Protein AF-A0A955I5Z8-F1 (afdb_monomer_lite)

Foldseek 3Di:
DVVVVVVVVCVVVPPPDPDCDDPVNVVDDPDDDDDPPPPVPPDDPVNDPDPPVVVVVVVVLVVCVVCVVVQVVVVHDRDPDDDDDDDPPRPPD

pLDDT: mean 79.96, std 13.94, range [46.97, 94.69]

Sequence (93 aa):
MGVLIMFIISKVAGGGPGGGGGPMAFIKSKARRFDPDDAKNNITFADVAGAMEEKEELQEVVDFLKNPDKYKKLGAKIPKGILMVGPPGTGKT

Structure (mmCIF, N/CA/C/O backbone):
data_AF-A0A955I5Z8-F1
#
_entry.id   AF-A0A955I5Z8-F1
#
loop_
_atom_site.group_PDB
_atom_site.id
_atom_site.type_symbol
_atom_site.label_atom_id
_atom_site.label_alt_id
_atom_site.label_comp_id
_atom_site.label_asym_id
_atom_site.label_entity_id
_atom_site.label_seq_id
_atom_site.pdbx_PDB_ins_code
_atom_site.Cartn_x
_atom_site.Cartn_y
_atom_site.Cartn_z
_atom_site.occupancy
_atom_site.B_iso_or_equiv
_atom_site.auth_seq_id
_atom_site.auth_comp_id
_atom_site.auth_asym_id
_atom_site.auth_atom_id
_atom_site.pdbx_PDB_model_num
ATOM 1 N N . MET A 1 1 ? 0.267 58.829 -5.493 1.00 55.81 1 MET A N 1
ATOM 2 C CA . MET A 1 1 ? 0.317 57.442 -4.968 1.00 55.81 1 MET A CA 1
ATOM 3 C C . MET A 1 1 ? -0.746 56.511 -5.557 1.00 55.81 1 MET A C 1
ATOM 5 O O . MET A 1 1 ? -0.405 55.374 -5.850 1.00 55.81 1 MET A O 1
ATOM 9 N N . GLY A 1 2 ? -1.990 56.955 -5.803 1.00 58.38 2 GLY A N 1
ATOM 10 C CA . GLY A 1 2 ? -3.058 56.079 -6.329 1.00 58.38 2 GLY A CA 1
ATOM 11 C C . GLY A 1 2 ? -2.830 55.506 -7.739 1.00 58.38 2 GLY A C 1
ATOM 12 O O . GLY A 1 2 ? -3.160 54.353 -7.988 1.00 58.38 2 GLY A O 1
ATOM 13 N N . VAL A 1 3 ? -2.187 56.258 -8.640 1.00 68.00 3 VAL A N 1
ATOM 14 C CA . VAL A 1 3 ? -1.935 55.813 -10.030 1.00 68.00 3 VAL A CA 1
ATOM 15 C C . VAL A 1 3 ? -0.897 54.683 -10.098 1.00 68.00 3 VAL A C 1
ATOM 17 O O . VAL A 1 3 ? -1.020 53.774 -10.913 1.00 68.00 3 VAL A O 1
ATOM 20 N N . LEU A 1 4 ? 0.088 54.692 -9.192 1.00 65.25 4 LEU A N 1
ATOM 21 C CA . LEU A 1 4 ? 1.115 53.649 -9.109 1.00 65.25 4 LEU A CA 1
ATOM 22 C C . LEU A 1 4 ? 0.532 52.330 -8.574 1.00 65.25 4 LEU A C 1
ATOM 24 O O . LEU A 1 4 ? 0.828 51.261 -9.102 1.00 65.25 4 LEU A O 1
ATOM 28 N N . ILE A 1 5 ? -0.359 52.416 -7.579 1.00 69.69 5 ILE A N 1
ATOM 29 C CA . ILE A 1 5 ? -1.109 51.266 -7.050 1.00 69.69 5 ILE A CA 1
ATOM 30 C C . ILE A 1 5 ? -2.025 50.677 -8.129 1.00 69.69 5 ILE A C 1
ATOM 32 O O . ILE A 1 5 ? -2.074 49.460 -8.298 1.00 69.69 5 ILE A O 1
ATOM 36 N N . MET A 1 6 ? -2.686 51.526 -8.919 1.00 63.41 6 MET A N 1
ATOM 37 C CA . MET A 1 6 ? -3.545 51.082 -10.016 1.00 63.41 6 MET A CA 1
ATOM 38 C C . MET A 1 6 ? -2.738 50.380 -11.125 1.00 63.41 6 MET A C 1
ATOM 40 O O . MET A 1 6 ? -3.178 49.351 -11.635 1.00 63.41 6 MET A O 1
ATOM 44 N N . PHE A 1 7 ? -1.517 50.840 -11.427 1.00 64.88 7 PHE A N 1
ATOM 45 C CA . PHE A 1 7 ? -0.611 50.178 -12.380 1.00 64.88 7 PHE A CA 1
ATOM 46 C C . PHE A 1 7 ? -0.118 48.800 -11.900 1.00 64.88 7 PHE A C 1
ATOM 48 O O . PHE A 1 7 ? -0.024 47.869 -12.702 1.00 64.88 7 PHE A O 1
ATOM 55 N N . ILE A 1 8 ? 0.149 48.639 -10.599 1.00 68.00 8 ILE A N 1
ATOM 56 C CA . ILE A 1 8 ? 0.559 47.357 -9.996 1.00 68.00 8 ILE A CA 1
ATOM 57 C C . ILE A 1 8 ? -0.597 46.344 -9.988 1.00 68.00 8 ILE A C 1
ATOM 59 O O . ILE A 1 8 ? -0.403 45.190 -10.369 1.00 68.00 8 ILE A O 1
ATOM 63 N N . ILE A 1 9 ? -1.816 46.772 -9.645 1.00 66.12 9 ILE A N 1
ATOM 64 C CA . ILE A 1 9 ? -3.007 45.904 -9.663 1.00 66.12 9 ILE A CA 1
ATOM 65 C C . ILE A 1 9 ? -3.353 45.482 -11.099 1.00 66.12 9 ILE A C 1
ATOM 67 O O . ILE A 1 9 ? -3.698 44.326 -11.334 1.00 66.12 9 ILE A O 1
ATOM 71 N N . SER A 1 10 ? -3.152 46.364 -12.083 1.00 60.22 10 SER A N 1
ATOM 72 C CA . SER A 1 10 ? -3.370 46.059 -13.508 1.00 60.22 10 SER A CA 1
ATOM 73 C C . SER A 1 10 ? -2.413 44.986 -14.050 1.00 60.22 10 SER A C 1
ATOM 75 O O . SER A 1 10 ? -2.771 44.237 -14.955 1.00 60.22 10 SER A O 1
ATOM 77 N N . LYS A 1 1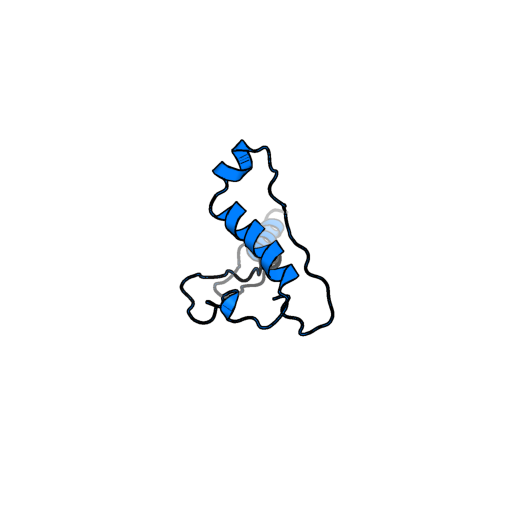1 ? -1.203 44.868 -13.483 1.00 55.44 11 LYS A N 1
ATOM 78 C CA . LYS A 1 11 ? -0.213 43.838 -13.848 1.00 55.44 11 LYS A CA 1
ATOM 79 C C . LYS A 1 11 ? -0.444 42.496 -13.141 1.00 55.44 11 LYS A C 1
ATOM 81 O O . LYS A 1 11 ? -0.044 41.472 -13.680 1.00 55.44 11 LYS A O 1
ATOM 86 N N . VAL A 1 12 ? -1.098 42.493 -11.976 1.00 57.03 12 VAL A N 1
ATOM 87 C CA . VAL A 1 12 ? -1.449 41.275 -11.216 1.00 57.03 12 VAL A CA 1
ATOM 88 C C . VAL A 1 12 ? -2.805 40.697 -11.639 1.00 57.03 12 VAL A C 1
ATOM 90 O O . VAL A 1 12 ? -2.969 39.482 -11.658 1.00 57.03 12 VAL A O 1
ATOM 93 N N . ALA A 1 13 ? -3.762 41.543 -12.027 1.00 55.56 13 ALA A N 1
ATOM 94 C CA . ALA A 1 13 ? -5.079 41.120 -12.511 1.00 55.56 13 ALA A CA 1
ATOM 95 C C . ALA A 1 13 ? -5.114 40.856 -14.031 1.00 55.56 13 ALA A C 1
ATOM 97 O O . ALA A 1 13 ? -6.004 40.162 -14.515 1.00 55.56 13 ALA A O 1
ATOM 98 N N . GLY A 1 14 ? -4.134 41.368 -14.788 1.00 49.47 14 GLY A N 1
ATOM 99 C CA . GLY A 1 14 ? -3.991 41.203 -16.240 1.00 49.47 14 GLY A CA 1
ATOM 100 C C . GLY A 1 14 ? -3.401 39.858 -16.678 1.00 49.47 14 GLY A C 1
ATOM 101 O O . GLY A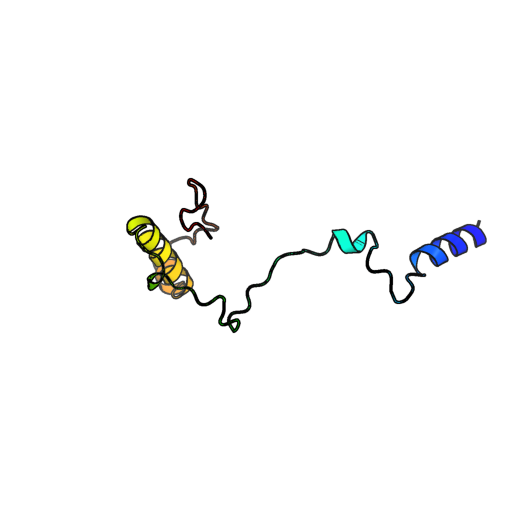 1 14 ? -2.576 39.817 -17.591 1.00 49.47 14 GLY A O 1
ATOM 102 N N . GLY A 1 15 ? -3.799 38.760 -16.030 1.00 51.44 15 GLY A N 1
ATOM 103 C CA . GLY A 1 15 ? -3.546 37.406 -16.517 1.00 51.44 15 GLY A CA 1
ATOM 104 C C . GLY A 1 15 ? -4.367 37.158 -17.779 1.00 51.44 15 GLY A C 1
ATOM 105 O O . GLY A 1 15 ? -5.499 36.691 -17.703 1.00 51.44 15 GLY A O 1
ATOM 106 N N . GLY A 1 16 ? -3.812 37.525 -18.935 1.00 51.00 16 GLY A N 1
ATOM 107 C CA . GLY A 1 16 ? -4.424 37.270 -20.234 1.00 51.00 16 GLY A CA 1
ATOM 108 C C . GLY A 1 16 ? -4.737 35.778 -20.455 1.00 51.00 16 GLY A C 1
ATOM 109 O O . GLY A 1 16 ? -4.094 34.909 -19.851 1.00 51.00 16 GLY A O 1
ATOM 110 N N . PRO A 1 17 ? -5.709 35.465 -21.329 1.00 46.97 17 PRO A N 1
ATOM 111 C CA . PRO A 1 17 ? -6.119 34.097 -21.633 1.00 46.97 17 PRO A CA 1
ATOM 112 C C . PRO A 1 17 ? -4.982 33.361 -22.362 1.00 46.97 17 PR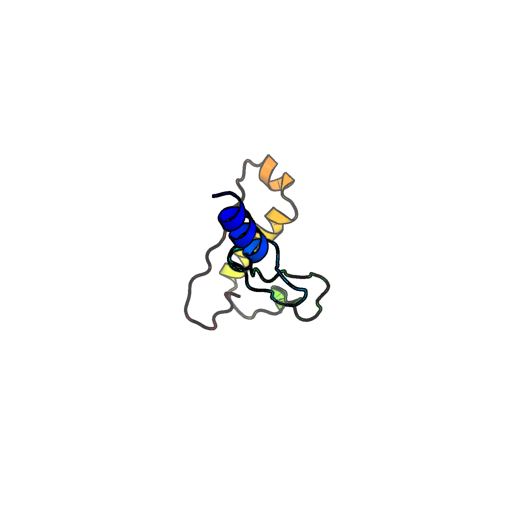O A C 1
ATOM 114 O O . PRO A 1 17 ? -4.859 33.441 -23.578 1.00 46.97 17 PRO A O 1
ATOM 117 N N . GLY A 1 18 ? -4.104 32.687 -21.613 1.00 55.88 18 GLY A N 1
ATOM 118 C CA . GLY A 1 18 ? -3.006 31.889 -22.179 1.00 55.88 18 GLY A CA 1
ATOM 119 C C . GLY A 1 18 ? -1.748 31.718 -21.315 1.00 55.88 18 GLY A C 1
ATOM 120 O O . GLY A 1 18 ? -0.901 30.897 -21.648 1.00 55.88 18 GLY A O 1
ATOM 121 N N . GLY A 1 19 ? -1.597 32.432 -20.196 1.00 52.66 19 GLY A N 1
ATOM 122 C CA . GLY A 1 19 ? -0.379 32.386 -19.369 1.00 52.66 19 GLY A CA 1
ATOM 123 C C . GLY A 1 19 ? -0.493 31.502 -18.126 1.00 52.66 19 GLY A C 1
ATOM 124 O O . GLY A 1 19 ? -0.501 32.010 -17.007 1.00 52.66 19 GLY A O 1
ATOM 125 N N . GLY A 1 20 ? -0.592 30.182 -18.292 1.00 54.81 20 GLY A N 1
ATOM 126 C CA . GLY A 1 20 ? -0.603 29.223 -17.180 1.00 54.81 20 GLY A CA 1
ATOM 127 C C . GLY A 1 20 ? 0.758 29.112 -16.483 1.00 54.81 20 GLY A C 1
ATOM 128 O O . GLY A 1 20 ? 1.491 28.162 -16.727 1.00 54.81 20 GLY A O 1
ATOM 129 N N . GLY A 1 21 ? 1.119 30.077 -15.631 1.00 60.56 21 GLY A N 1
ATOM 130 C CA . GLY A 1 21 ? 2.436 30.077 -14.978 1.00 60.56 21 GLY A CA 1
ATOM 131 C C . GLY A 1 21 ? 2.666 31.139 -13.901 1.00 60.56 21 GLY A C 1
ATOM 132 O O . GLY A 1 21 ? 3.802 31.550 -13.696 1.00 60.56 21 GLY A O 1
ATOM 133 N N . GLY A 1 22 ? 1.619 31.615 -13.221 1.00 67.06 22 GLY A N 1
ATOM 134 C CA . GLY A 1 22 ? 1.791 32.466 -12.036 1.00 67.06 22 GLY A CA 1
ATOM 135 C C . GLY A 1 22 ? 2.311 31.677 -10.818 1.00 67.06 22 GLY A C 1
ATOM 136 O O . GLY A 1 22 ? 2.248 30.446 -10.822 1.00 67.06 22 GLY A O 1
ATOM 137 N N . PRO A 1 23 ? 2.742 32.343 -9.729 1.00 65.25 23 PRO A N 1
ATOM 138 C CA . PRO A 1 23 ? 3.162 31.695 -8.473 1.00 65.25 23 PRO A CA 1
ATOM 139 C C . PRO A 1 23 ? 2.140 30.680 -7.923 1.00 65.25 23 PRO A C 1
ATOM 141 O O . PRO A 1 23 ? 2.503 29.697 -7.284 1.00 65.25 23 PRO A O 1
ATOM 144 N N . MET A 1 24 ? 0.857 30.870 -8.250 1.00 67.44 24 MET A N 1
ATOM 145 C CA . MET A 1 24 ? -0.246 29.962 -7.922 1.00 67.44 24 MET A CA 1
ATOM 146 C C . MET A 1 24 ? -0.135 28.571 -8.583 1.00 67.44 24 MET A C 1
ATOM 148 O O . MET A 1 24 ? -0.678 27.598 -8.064 1.00 67.44 24 MET A O 1
ATOM 152 N N . ALA A 1 25 ? 0.564 28.450 -9.718 1.00 66.50 25 ALA A N 1
ATOM 153 C CA . ALA A 1 25 ? 0.744 27.186 -10.437 1.00 66.50 25 ALA A CA 1
ATOM 154 C C . ALA A 1 25 ? 1.716 26.2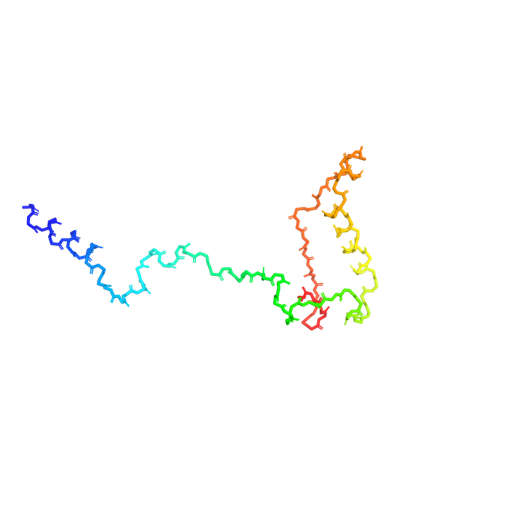32 -9.720 1.00 66.50 25 ALA A C 1
ATOM 156 O O . ALA A 1 25 ? 1.574 25.017 -9.844 1.00 66.50 25 ALA A O 1
ATOM 157 N N . PHE A 1 26 ? 2.653 26.764 -8.927 1.00 70.69 26 PHE A N 1
ATOM 158 C CA . PHE A 1 26 ? 3.554 25.970 -8.083 1.00 70.69 26 PHE A CA 1
ATOM 159 C C . PHE A 1 26 ? 2.853 25.379 -6.851 1.00 70.69 26 PHE A C 1
ATOM 161 O O . PHE A 1 26 ? 3.313 24.377 -6.313 1.00 70.69 26 PHE A O 1
ATOM 168 N N . ILE A 1 27 ? 1.725 25.959 -6.428 1.00 71.19 27 ILE A N 1
ATOM 169 C CA . ILE A 1 27 ? 0.948 25.487 -5.269 1.00 71.19 27 ILE A CA 1
ATOM 170 C C . ILE A 1 27 ? 0.056 24.290 -5.644 1.00 71.19 27 ILE A C 1
ATOM 172 O O . ILE A 1 27 ? -0.341 23.503 -4.783 1.00 71.19 27 ILE A O 1
ATOM 176 N N . LYS A 1 28 ? -0.267 24.106 -6.931 1.00 75.12 28 LYS A N 1
ATOM 177 C CA . LYS A 1 28 ? -1.167 23.033 -7.365 1.00 75.12 28 LYS A CA 1
ATOM 178 C C . LYS A 1 28 ? -0.429 21.690 -7.398 1.00 75.12 28 LYS A C 1
ATOM 180 O O . LYS A 1 28 ? 0.517 21.509 -8.160 1.00 75.12 28 LYS A O 1
ATOM 185 N N . SER A 1 29 ? -0.896 20.738 -6.588 1.00 78.50 29 SER A N 1
ATOM 186 C CA . SER A 1 29 ? -0.359 19.372 -6.544 1.00 78.50 29 SER A CA 1
ATOM 187 C C . SER A 1 29 ? -0.354 18.726 -7.934 1.00 78.50 29 SER A C 1
ATOM 189 O O . SER A 1 29 ? -1.388 18.665 -8.602 1.00 78.50 29 SER A O 1
ATOM 191 N N . LYS A 1 30 ? 0.812 18.218 -8.349 1.00 77.62 30 LYS A N 1
ATOM 192 C CA . LYS A 1 30 ? 1.009 17.425 -9.576 1.00 77.62 30 LYS A CA 1
ATOM 193 C C . LYS A 1 30 ? 0.802 15.920 -9.346 1.00 77.62 30 LYS A C 1
ATOM 195 O O . LYS A 1 30 ? 1.341 15.112 -10.098 1.00 77.62 30 LYS A O 1
ATOM 200 N N . ALA A 1 31 ? 0.081 15.530 -8.291 1.00 83.38 31 ALA A N 1
ATOM 201 C CA . ALA A 1 31 ? -0.169 14.123 -7.996 1.00 83.38 31 ALA A CA 1
ATOM 202 C C . ALA A 1 31 ? -0.829 13.430 -9.197 1.00 83.38 31 ALA A C 1
ATOM 204 O O . ALA A 1 31 ? -1.840 13.907 -9.720 1.00 83.38 31 ALA A O 1
ATOM 205 N N . ARG A 1 32 ? -0.261 12.299 -9.627 1.00 78.62 32 ARG A N 1
ATOM 206 C CA . ARG A 1 32 ? -0.937 11.423 -10.582 1.00 78.62 32 ARG A CA 1
ATOM 207 C C . ARG A 1 32 ? -2.094 10.755 -9.852 1.00 78.62 32 ARG A C 1
ATOM 209 O O . ARG A 1 32 ? -1.881 10.139 -8.811 1.00 78.62 32 ARG A O 1
ATOM 216 N N . ARG A 1 33 ? -3.308 10.926 -10.371 1.00 79.44 33 ARG A N 1
ATOM 217 C CA . ARG A 1 33 ? -4.472 10.188 -9.886 1.00 79.44 33 ARG A CA 1
ATOM 218 C C . ARG A 1 33 ? -4.522 8.839 -10.577 1.00 79.44 33 ARG A C 1
ATOM 220 O O . ARG A 1 33 ? -4.153 8.728 -11.741 1.00 79.44 33 ARG A O 1
ATOM 227 N N . PHE A 1 34 ? -4.935 7.844 -9.812 1.00 80.25 34 PHE A N 1
ATOM 228 C CA . PHE A 1 34 ? -5.236 6.523 -10.321 1.00 80.25 34 PHE A CA 1
ATOM 229 C C . PHE A 1 34 ? -6.725 6.487 -10.652 1.00 80.25 34 PHE A C 1
ATOM 231 O O . PHE A 1 34 ? -7.543 6.714 -9.759 1.00 80.25 34 PHE A O 1
ATOM 238 N N . ASP A 1 35 ? -7.054 6.237 -11.916 1.00 83.00 35 ASP A N 1
ATOM 239 C CA . ASP A 1 35 ? -8.427 6.011 -12.355 1.00 83.00 35 ASP A CA 1
ATOM 240 C C . ASP A 1 35 ? -8.667 4.493 -12.422 1.00 83.00 35 ASP A C 1
ATOM 242 O O . ASP A 1 35 ? -7.964 3.806 -13.166 1.00 83.00 35 ASP A O 1
ATOM 246 N N . PRO A 1 36 ? -9.622 3.945 -11.650 1.00 73.56 36 PRO A N 1
ATOM 247 C CA . PRO A 1 36 ? -9.856 2.501 -11.579 1.00 73.56 36 PRO A CA 1
ATOM 248 C C . PRO A 1 36 ? -10.372 1.891 -12.892 1.00 73.56 36 PRO A C 1
ATOM 250 O O . PRO A 1 36 ? -10.253 0.685 -13.087 1.00 73.56 36 PRO A O 1
ATOM 253 N N . ASP A 1 37 ? -10.902 2.712 -13.802 1.00 80.25 37 ASP A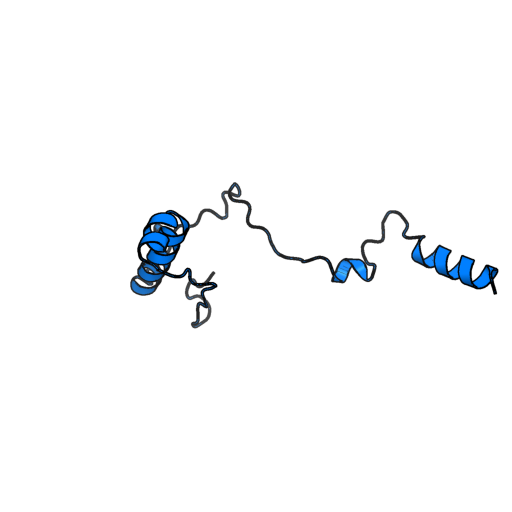 N 1
ATOM 254 C CA . ASP A 1 37 ? -11.386 2.274 -15.117 1.00 80.25 37 ASP A CA 1
ATOM 255 C C . ASP A 1 37 ? -10.277 2.235 -16.190 1.00 80.25 37 ASP A C 1
ATOM 257 O O . ASP A 1 37 ? -10.514 1.795 -17.318 1.00 80.25 37 ASP A O 1
ATOM 261 N N . ASP A 1 38 ? -9.052 2.677 -15.874 1.00 81.06 38 ASP A N 1
ATOM 262 C CA . ASP A 1 38 ? -7.919 2.566 -16.795 1.00 81.06 38 ASP A CA 1
ATOM 263 C C . ASP A 1 38 ? -7.417 1.118 -16.835 1.00 81.06 38 ASP A C 1
ATOM 265 O O . ASP A 1 38 ? -6.651 0.665 -15.982 1.00 81.06 38 ASP A O 1
ATOM 269 N N . ALA A 1 39 ? -7.834 0.392 -17.874 1.00 68.81 39 ALA A N 1
ATOM 270 C CA . ALA A 1 39 ? -7.493 -1.011 -18.093 1.00 68.81 39 ALA A CA 1
ATOM 271 C C . ALA A 1 39 ? -5.980 -1.301 -18.086 1.00 68.81 39 ALA A C 1
ATOM 273 O O . ALA A 1 39 ? -5.586 -2.439 -17.839 1.00 68.81 39 ALA A O 1
ATOM 274 N N . LYS A 1 40 ? -5.120 -0.298 -18.324 1.00 72.25 40 LYS A N 1
ATOM 275 C CA . LYS A 1 40 ? -3.658 -0.463 -18.256 1.00 72.25 40 LYS A CA 1
ATOM 276 C C . LYS A 1 40 ? -3.136 -0.665 -16.834 1.00 72.25 40 LYS A C 1
ATOM 278 O O . LYS A 1 40 ? -2.015 -1.139 -16.680 1.00 72.25 40 LYS A O 1
ATOM 283 N N . ASN A 1 41 ? -3.928 -0.326 -15.819 1.00 70.19 41 ASN A N 1
ATOM 284 C CA . ASN A 1 41 ? -3.495 -0.300 -14.426 1.00 70.19 41 ASN A CA 1
ATOM 285 C C . ASN A 1 41 ? -4.115 -1.418 -13.566 1.00 70.19 41 ASN A C 1
ATOM 287 O O . ASN A 1 41 ? -3.961 -1.413 -12.346 1.00 70.19 41 ASN A O 1
ATOM 291 N N . ASN A 1 42 ? -4.783 -2.394 -14.188 1.00 81.12 42 ASN A N 1
ATOM 292 C CA . ASN A 1 42 ? -5.403 -3.531 -13.505 1.00 81.12 42 ASN A CA 1
ATOM 293 C C . ASN A 1 42 ? -4.414 -4.690 -13.307 1.00 81.12 42 ASN A C 1
ATOM 295 O O . ASN A 1 42 ? -4.604 -5.775 -13.847 1.00 81.12 42 ASN A O 1
ATOM 299 N N . ILE A 1 43 ? -3.348 -4.449 -12.541 1.00 88.25 43 ILE A N 1
ATOM 300 C CA . ILE A 1 43 ? -2.395 -5.484 -12.117 1.00 88.25 43 ILE A CA 1
ATOM 301 C C . ILE A 1 43 ? -2.802 -6.009 -10.737 1.00 88.25 43 ILE A C 1
ATOM 303 O O . ILE A 1 43 ? -3.141 -5.234 -9.842 1.00 88.25 43 ILE A O 1
ATOM 307 N N . THR A 1 44 ? -2.770 -7.326 -10.550 1.00 90.88 44 THR A N 1
ATOM 308 C CA . THR A 1 44 ? -3.153 -7.999 -9.302 1.00 90.88 44 THR A CA 1
ATOM 309 C C . THR A 1 44 ? -1.979 -8.754 -8.673 1.00 90.88 44 THR A C 1
ATOM 311 O O . THR A 1 44 ? -0.944 -8.972 -9.299 1.00 90.88 44 THR A O 1
ATOM 314 N N . PHE A 1 45 ? -2.138 -9.231 -7.430 1.00 90.94 45 PHE A N 1
ATOM 315 C CA . PHE A 1 45 ? -1.114 -10.062 -6.775 1.00 90.94 45 PHE A CA 1
ATOM 316 C C . PHE A 1 45 ? -0.808 -11.375 -7.516 1.00 90.94 45 PHE A C 1
ATOM 318 O O . PHE A 1 45 ? 0.264 -11.950 -7.297 1.00 90.94 45 PHE A O 1
ATOM 325 N N . ALA A 1 46 ? -1.724 -11.845 -8.372 1.00 91.69 46 ALA A N 1
ATOM 326 C CA . ALA A 1 46 ? -1.526 -13.032 -9.201 1.00 91.69 46 ALA A CA 1
ATOM 327 C C . ALA A 1 46 ? -0.531 -12.788 -10.349 1.00 91.69 46 ALA A C 1
ATOM 329 O O . ALA A 1 46 ? 0.137 -13.723 -10.779 1.00 91.69 46 ALA A O 1
ATOM 330 N N . ASP A 1 47 ? -0.387 -11.537 -10.793 1.00 90.56 47 ASP A N 1
ATOM 331 C CA . ASP A 1 47 ? 0.485 -11.150 -11.909 1.00 90.56 47 ASP A CA 1
ATOM 332 C C . ASP A 1 47 ? 1.941 -10.911 -11.473 1.00 90.56 47 ASP A C 1
ATOM 334 O O . ASP A 1 47 ? 2.846 -10.777 -12.296 1.00 90.56 47 ASP A O 1
ATOM 338 N N . VAL A 1 48 ? 2.188 -10.866 -10.163 1.00 90.19 48 VAL A N 1
ATOM 339 C CA . VAL A 1 48 ? 3.527 -10.724 -9.587 1.00 90.19 48 VAL A CA 1
ATOM 340 C C . VAL A 1 48 ? 4.116 -12.120 -9.375 1.00 90.19 48 VAL A C 1
ATOM 342 O O . VAL A 1 48 ? 3.454 -12.998 -8.832 1.00 90.19 48 VAL A O 1
ATOM 345 N N . ALA A 1 49 ? 5.373 -12.356 -9.736 1.00 89.88 49 ALA A N 1
ATOM 346 C CA . ALA A 1 49 ? 6.065 -13.607 -9.410 1.00 89.88 49 ALA A CA 1
ATOM 347 C C . ALA A 1 49 ? 6.901 -13.455 -8.125 1.00 89.88 49 ALA A C 1
ATOM 349 O O . ALA A 1 49 ? 7.476 -12.397 -7.885 1.00 89.88 49 ALA A O 1
ATOM 350 N N . GLY A 1 50 ? 6.992 -14.511 -7.310 1.00 91.44 50 GLY A N 1
ATOM 351 C CA . GLY A 1 50 ? 7.762 -14.493 -6.057 1.00 91.44 50 GLY A CA 1
ATOM 352 C C . GLY A 1 50 ? 7.144 -13.613 -4.962 1.00 91.44 50 GLY A C 1
ATOM 353 O O . GLY A 1 50 ? 5.924 -13.432 -4.942 1.00 91.44 50 GLY A O 1
ATOM 354 N N . ALA A 1 51 ? 7.993 -13.107 -4.057 1.00 89.56 51 ALA A N 1
ATOM 355 C CA . ALA A 1 51 ? 7.630 -12.223 -2.939 1.00 89.56 51 ALA A CA 1
ATOM 356 C C . ALA A 1 51 ? 6.468 -12.763 -2.079 1.00 89.56 51 ALA A C 1
ATOM 358 O O . ALA A 1 51 ? 5.467 -12.085 -1.856 1.00 89.56 51 ALA A O 1
ATOM 359 N N . MET A 1 52 ? 6.533 -14.050 -1.717 1.00 91.62 52 MET A N 1
ATOM 360 C CA . MET A 1 52 ? 5.408 -14.751 -1.087 1.00 91.62 52 MET A CA 1
ATOM 361 C C . MET A 1 52 ? 5.050 -14.140 0.272 1.00 91.62 52 MET A C 1
ATOM 363 O O . MET A 1 52 ? 3.876 -13.874 0.514 1.00 91.62 52 MET A O 1
ATOM 367 N N . GLU A 1 53 ? 6.057 -13.864 1.101 1.00 91.38 53 GLU A N 1
ATOM 368 C CA . GLU A 1 53 ? 5.886 -13.286 2.437 1.00 91.38 53 GLU A CA 1
ATOM 369 C C . GLU A 1 53 ? 5.365 -11.844 2.353 1.00 91.38 53 GLU A C 1
ATOM 371 O O . GLU A 1 53 ? 4.370 -11.495 2.985 1.00 91.38 53 GLU A O 1
ATOM 376 N N . GLU A 1 54 ? 5.946 -11.027 1.470 1.00 91.88 54 GLU A N 1
ATOM 377 C CA . GLU A 1 54 ? 5.544 -9.632 1.283 1.00 91.88 54 GLU A CA 1
ATOM 378 C C . GLU A 1 54 ? 4.118 -9.516 0.730 1.00 91.88 54 GLU A C 1
ATOM 380 O O . GLU A 1 54 ? 3.366 -8.608 1.087 1.00 91.88 54 GLU A O 1
ATOM 385 N N . LYS A 1 55 ? 3.708 -10.443 -0.142 1.00 92.25 55 LYS A N 1
ATOM 386 C CA . LYS A 1 55 ? 2.328 -10.504 -0.632 1.00 92.25 55 LYS A CA 1
ATOM 387 C C . LYS A 1 55 ? 1.342 -10.898 0.451 1.00 92.25 55 LYS A C 1
ATOM 389 O O . LYS A 1 55 ? 0.233 -10.375 0.433 1.00 92.25 55 LYS A O 1
ATOM 394 N N . GLU A 1 56 ? 1.694 -11.834 1.324 1.00 93.69 56 GLU A N 1
ATOM 395 C CA . GLU A 1 56 ? 0.820 -12.267 2.415 1.00 93.69 56 GLU A CA 1
ATOM 396 C C . GLU A 1 56 ? 0.583 -11.117 3.405 1.00 93.69 56 GLU A C 1
ATOM 398 O O . GLU A 1 56 ? -0.566 -10.794 3.710 1.00 93.69 56 GLU A O 1
ATOM 403 N N . GLU A 1 57 ? 1.642 -10.395 3.780 1.00 90.88 57 GLU A N 1
ATOM 404 C CA . GLU A 1 57 ? 1.545 -9.205 4.635 1.00 90.88 57 GLU A CA 1
ATOM 405 C C . GLU A 1 57 ? 0.688 -8.099 3.985 1.00 90.88 57 GLU A C 1
ATOM 407 O O . GLU A 1 57 ? -0.206 -7.521 4.610 1.00 90.88 57 GLU A O 1
ATOM 412 N N . LEU A 1 58 ? 0.884 -7.830 2.688 1.00 92.50 58 LEU A N 1
ATOM 413 C CA . LEU A 1 58 ? 0.067 -6.853 1.961 1.00 92.50 58 LEU A CA 1
ATOM 414 C C . LEU A 1 58 ? -1.388 -7.304 1.785 1.00 92.50 58 LEU A C 1
ATOM 416 O O . LEU A 1 58 ? -2.290 -6.462 1.779 1.00 92.50 58 LEU A O 1
ATOM 420 N N . GLN A 1 59 ? -1.646 -8.606 1.653 1.00 93.50 59 GLN A N 1
ATOM 421 C CA . GLN A 1 59 ? -3.004 -9.145 1.584 1.00 93.50 59 GLN A CA 1
ATOM 422 C C . GLN A 1 59 ? -3.765 -8.929 2.887 1.00 93.50 59 GLN A C 1
ATOM 424 O O . GLN A 1 59 ? -4.951 -8.605 2.826 1.00 93.50 59 GLN A O 1
ATOM 429 N N . GLU A 1 60 ? -3.106 -9.028 4.042 1.00 90.19 60 GLU A N 1
ATOM 430 C CA . GLU A 1 60 ? -3.727 -8.696 5.326 1.00 90.19 60 GLU A CA 1
ATOM 431 C C . GLU A 1 60 ? -4.175 -7.231 5.356 1.00 90.19 60 GLU A C 1
ATOM 433 O O . GLU A 1 60 ? -5.304 -6.926 5.744 1.00 90.19 60 GLU A O 1
ATOM 438 N N . VAL A 1 61 ? -3.332 -6.318 4.871 1.00 91.25 61 VAL A N 1
ATOM 439 C CA . VAL A 1 61 ? -3.681 -4.894 4.787 1.00 91.25 61 VAL A CA 1
ATOM 440 C C . VAL A 1 61 ? -4.847 -4.675 3.823 1.00 91.25 61 VAL A C 1
ATOM 442 O O . VAL A 1 61 ? -5.755 -3.895 4.116 1.00 91.25 61 VAL A O 1
ATOM 445 N N . VAL A 1 62 ? -4.875 -5.374 2.688 1.00 92.19 62 VAL A N 1
ATOM 446 C CA . VAL A 1 62 ? -6.002 -5.307 1.750 1.00 92.19 62 VAL A CA 1
ATOM 447 C C . VAL A 1 62 ? -7.287 -5.872 2.370 1.00 92.19 62 VAL A C 1
ATOM 449 O O . VAL A 1 62 ? -8.339 -5.251 2.198 1.00 92.19 62 VAL A O 1
ATOM 452 N N . ASP A 1 63 ? -7.238 -6.992 3.104 1.00 92.75 63 ASP A N 1
ATOM 453 C CA . ASP A 1 63 ? -8.410 -7.530 3.821 1.00 92.75 63 ASP A CA 1
ATOM 454 C C . ASP A 1 63 ? -8.893 -6.543 4.883 1.00 92.75 63 ASP A C 1
ATOM 456 O O . ASP A 1 63 ? -10.093 -6.293 4.999 1.00 92.75 63 ASP A O 1
ATOM 460 N N . PHE A 1 64 ? -7.964 -5.896 5.588 1.00 91.19 64 PHE A N 1
ATOM 461 C CA . PHE A 1 64 ? -8.283 -4.831 6.526 1.00 91.19 64 PHE A CA 1
ATOM 462 C C . PHE A 1 64 ? -9.060 -3.705 5.843 1.00 91.19 64 PHE A C 1
ATOM 464 O O . PHE A 1 64 ? -10.116 -3.298 6.329 1.00 91.19 64 PHE A O 1
ATOM 471 N N . LEU A 1 65 ? -8.555 -3.187 4.720 1.00 91.25 65 LEU A N 1
ATOM 472 C CA . LEU A 1 65 ? -9.185 -2.076 4.004 1.00 91.25 65 LEU A CA 1
ATOM 473 C C . LEU A 1 65 ? -10.558 -2.450 3.433 1.00 91.25 65 LEU A C 1
ATOM 475 O O . LEU A 1 65 ? -11.445 -1.598 3.385 1.00 91.25 65 LEU A O 1
ATOM 479 N N . LYS A 1 66 ? -10.752 -3.710 3.031 1.00 92.44 66 LYS A N 1
ATOM 480 C CA . LYS A 1 66 ? -12.045 -4.223 2.556 1.00 92.44 66 LYS A CA 1
ATOM 481 C C . LYS A 1 66 ? -13.039 -4.457 3.692 1.00 92.44 66 LYS A C 1
ATOM 483 O O . LYS A 1 66 ? -14.226 -4.199 3.517 1.00 92.44 66 LYS A O 1
ATOM 488 N N . ASN A 1 67 ? -12.565 -4.926 4.845 1.00 93.31 67 ASN A N 1
ATOM 489 C CA . ASN A 1 67 ? -13.390 -5.360 5.972 1.00 93.31 67 ASN A CA 1
ATOM 490 C C . ASN A 1 67 ? -13.059 -4.612 7.283 1.00 93.31 67 ASN A C 1
ATOM 492 O O . ASN A 1 67 ? -12.864 -5.256 8.319 1.00 93.31 67 ASN A O 1
ATOM 496 N N . PRO A 1 68 ? -13.032 -3.266 7.310 1.00 91.38 68 PRO A N 1
ATOM 497 C CA . PRO A 1 68 ? -12.479 -2.503 8.435 1.00 91.38 68 PRO A CA 1
ATOM 498 C C . PRO A 1 68 ? -13.214 -2.741 9.762 1.00 91.38 68 PRO A C 1
ATOM 500 O O . PRO A 1 68 ? -12.601 -2.711 10.831 1.00 91.38 68 PRO A O 1
ATOM 503 N N . ASP A 1 69 ? -14.518 -3.031 9.721 1.00 92.44 69 ASP A N 1
ATOM 504 C CA . ASP A 1 69 ? -15.329 -3.272 10.919 1.00 92.44 69 ASP A CA 1
ATOM 505 C C . ASP A 1 69 ? -14.920 -4.539 11.678 1.00 92.44 69 ASP A C 1
ATOM 507 O O . ASP A 1 69 ? -14.956 -4.555 12.911 1.00 92.44 69 ASP A O 1
ATOM 511 N N . LYS A 1 70 ? -14.505 -5.596 10.963 1.00 92.00 70 LYS A N 1
ATOM 512 C CA . LYS A 1 70 ? -14.013 -6.854 11.552 1.00 92.00 70 LYS A CA 1
ATOM 513 C C . LYS A 1 70 ? -12.810 -6.576 12.450 1.00 92.00 70 LYS A C 1
ATOM 515 O O . LYS A 1 70 ? -12.768 -7.021 13.593 1.00 92.00 70 LYS A O 1
ATOM 520 N N . TYR A 1 71 ? -11.875 -5.777 11.952 1.00 90.06 71 TYR A N 1
ATOM 521 C CA . TYR A 1 71 ? -10.632 -5.464 12.643 1.00 90.06 71 TYR A CA 1
ATOM 522 C C . TYR A 1 71 ? -10.804 -4.407 13.735 1.00 90.06 71 TYR A C 1
ATOM 524 O O . TYR A 1 71 ? -10.225 -4.525 14.816 1.00 90.06 71 TYR A O 1
ATOM 532 N N . LYS A 1 72 ? -11.667 -3.410 13.513 1.00 89.25 72 LYS A N 1
ATOM 533 C CA . LYS A 1 72 ? -11.990 -2.398 14.525 1.00 89.25 72 LYS A CA 1
ATOM 534 C C . LYS A 1 72 ? -12.643 -3.014 15.765 1.00 89.25 72 LYS A C 1
ATOM 536 O O . LYS A 1 72 ? -12.327 -2.599 16.877 1.00 89.25 72 LYS A O 1
ATOM 541 N N . LYS A 1 73 ? -13.507 -4.025 15.595 1.00 91.88 73 LYS A N 1
ATOM 542 C CA . LYS A 1 73 ? -14.117 -4.781 16.710 1.00 91.88 73 LYS A CA 1
ATOM 543 C C . LYS A 1 73 ? -13.086 -5.521 17.562 1.00 91.88 73 LYS A C 1
ATOM 545 O O . LYS A 1 73 ? -13.276 -5.641 18.765 1.00 91.88 73 LYS A O 1
ATOM 550 N N . LEU A 1 74 ? -11.995 -5.972 16.948 1.00 90.62 74 LEU A N 1
ATOM 551 C CA . LEU A 1 74 ? -10.869 -6.615 17.630 1.00 90.62 74 LEU A CA 1
ATOM 552 C C . LEU A 1 74 ? -9.909 -5.600 18.280 1.00 90.62 74 LEU A C 1
ATOM 554 O O . LEU A 1 74 ? -8.934 -5.995 18.909 1.00 90.62 74 LEU A O 1
ATOM 558 N N . GLY A 1 75 ? -10.162 -4.293 18.133 1.00 90.31 75 GLY A N 1
ATOM 559 C CA . GLY A 1 75 ? -9.298 -3.229 18.649 1.00 90.31 75 GLY A CA 1
ATOM 560 C C . GLY A 1 75 ? -8.039 -2.981 17.811 1.00 90.31 75 GLY A C 1
ATOM 561 O O . GLY A 1 75 ? -7.154 -2.241 18.245 1.00 90.31 75 GLY A O 1
ATOM 562 N N . ALA A 1 76 ? -7.948 -3.568 16.615 1.00 88.81 76 ALA A N 1
ATOM 563 C CA . ALA A 1 76 ? -6.801 -3.390 15.737 1.00 88.81 76 ALA A CA 1
ATOM 564 C C . ALA A 1 76 ? -6.757 -1.962 15.165 1.00 88.81 76 ALA A C 1
ATOM 566 O O . ALA A 1 76 ? -7.781 -1.370 14.807 1.00 88.81 76 ALA A O 1
ATOM 567 N N . LYS A 1 77 ? -5.549 -1.397 15.075 1.00 85.50 77 LYS A N 1
ATOM 568 C CA . LYS A 1 77 ? -5.303 -0.073 14.488 1.00 85.50 77 LYS A CA 1
ATOM 569 C C . LYS A 1 77 ? -4.816 -0.224 13.054 1.00 85.50 77 LYS A C 1
ATOM 571 O O . LYS A 1 77 ? -3.926 -1.022 12.792 1.00 85.50 77 LYS A O 1
ATOM 576 N N . ILE A 1 78 ? -5.357 0.601 12.159 1.00 83.44 78 ILE A N 1
ATOM 577 C CA . ILE A 1 78 ? -4.953 0.612 10.750 1.00 83.44 78 ILE A CA 1
ATOM 578 C C . ILE A 1 78 ? -3.513 1.135 10.633 1.00 83.44 78 ILE A C 1
ATOM 580 O O . ILE A 1 78 ? -3.232 2.220 11.169 1.00 83.44 78 ILE A O 1
ATOM 584 N N . PRO A 1 79 ? -2.617 0.441 9.910 1.00 84.94 79 PRO A N 1
ATOM 585 C CA . PRO A 1 79 ? -1.352 1.018 9.479 1.00 84.94 79 PRO A CA 1
ATOM 586 C C . PRO A 1 79 ? -1.609 2.290 8.664 1.00 84.94 79 PRO A C 1
ATOM 588 O O . PRO A 1 79 ? -2.421 2.306 7.742 1.00 84.94 79 PRO A O 1
ATOM 591 N N . LYS A 1 80 ? -0.933 3.390 9.005 1.00 89.12 80 LYS A N 1
ATOM 592 C CA . LYS A 1 80 ? -1.141 4.686 8.327 1.00 89.12 80 LYS A CA 1
ATOM 593 C C . LYS A 1 80 ? -0.400 4.805 6.993 1.00 89.12 80 LYS A C 1
ATOM 595 O O . LYS A 1 80 ? -0.627 5.756 6.253 1.00 89.12 80 LYS A O 1
ATOM 600 N N . GLY A 1 81 ? 0.501 3.874 6.718 1.00 91.12 81 GLY A N 1
ATOM 601 C CA . GLY A 1 81 ? 1.308 3.819 5.513 1.00 91.12 81 GLY A CA 1
ATOM 602 C C . GLY A 1 81 ? 2.243 2.621 5.573 1.00 91.12 81 GLY A C 1
ATOM 603 O O . GLY A 1 81 ? 2.528 2.109 6.656 1.00 91.12 81 GLY A O 1
ATOM 604 N N . ILE A 1 82 ? 2.702 2.192 4.405 1.00 91.38 82 ILE A N 1
ATOM 605 C CA . ILE A 1 82 ? 3.661 1.102 4.236 1.00 91.38 82 ILE A CA 1
ATOM 606 C C . ILE A 1 82 ? 4.833 1.663 3.444 1.00 91.38 82 ILE A C 1
ATOM 608 O O . ILE A 1 82 ? 4.634 2.383 2.464 1.00 91.38 82 ILE A O 1
ATOM 612 N N . LEU A 1 83 ? 6.049 1.353 3.882 1.00 93.25 83 LEU A N 1
ATOM 613 C CA . LEU A 1 83 ? 7.272 1.695 3.170 1.00 93.25 83 LEU A CA 1
ATOM 614 C C . LEU A 1 83 ? 7.896 0.408 2.639 1.00 93.25 83 LEU A C 1
ATOM 616 O O . LEU A 1 83 ? 8.362 -0.416 3.417 1.00 93.25 83 LEU A O 1
ATOM 620 N N . MET A 1 84 ? 7.928 0.253 1.319 1.00 93.19 84 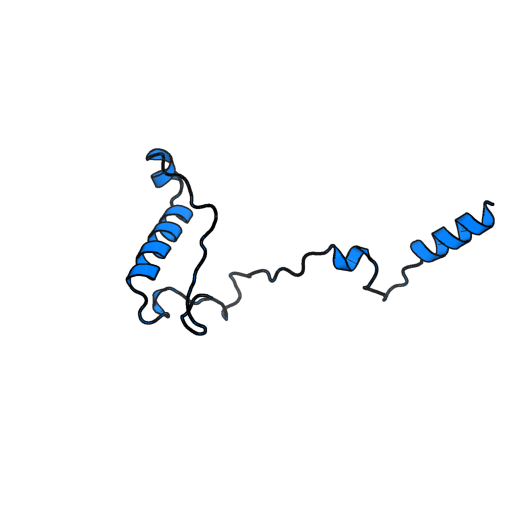MET A N 1
ATOM 621 C CA . MET A 1 84 ? 8.590 -0.881 0.676 1.00 93.19 84 MET A CA 1
ATOM 622 C C . MET A 1 84 ? 10.054 -0.524 0.389 1.00 93.19 84 MET A C 1
ATOM 624 O O . MET A 1 84 ? 10.329 0.484 -0.267 1.00 93.19 84 MET A O 1
ATOM 628 N N . VAL A 1 85 ? 11.004 -1.338 0.857 1.00 93.44 85 VAL A N 1
ATOM 629 C CA . VAL A 1 85 ? 12.453 -1.090 0.720 1.00 93.44 85 VAL A CA 1
ATOM 630 C C . VAL A 1 85 ? 13.125 -2.256 0.001 1.00 93.44 85 VAL A C 1
ATOM 632 O O . VAL A 1 85 ? 12.822 -3.411 0.258 1.00 93.44 85 VAL A O 1
ATOM 635 N N . GLY A 1 86 ? 14.046 -1.956 -0.918 1.00 92.50 86 GLY A N 1
ATOM 636 C CA . GLY A 1 86 ? 14.864 -2.971 -1.585 1.00 92.50 86 GLY A CA 1
ATOM 637 C C . GLY A 1 86 ? 15.572 -2.448 -2.841 1.00 92.50 86 GLY A C 1
ATOM 638 O O . GLY A 1 86 ? 15.291 -1.321 -3.261 1.00 92.50 86 GLY A O 1
ATOM 639 N N . PRO A 1 87 ? 16.428 -3.263 -3.483 1.00 94.12 87 PRO A N 1
ATOM 640 C CA . PRO A 1 87 ? 17.123 -2.929 -4.734 1.00 94.12 87 PRO A CA 1
ATOM 641 C C . PRO A 1 87 ? 16.177 -2.495 -5.872 1.00 94.12 87 PRO A C 1
ATOM 643 O O . PRO A 1 87 ? 14.992 -2.829 -5.851 1.00 94.12 87 PRO A O 1
ATOM 646 N N . PRO A 1 88 ? 16.631 -1.744 -6.887 1.00 94.69 88 PRO A N 1
ATOM 647 C CA . PRO A 1 88 ? 15.778 -1.398 -8.029 1.00 94.69 88 PRO A CA 1
ATOM 648 C C . PRO A 1 88 ? 15.280 -2.658 -8.763 1.00 94.69 88 PRO A C 1
ATOM 650 O O . PRO A 1 88 ? 16.001 -3.645 -8.861 1.00 94.69 88 PRO A O 1
ATOM 653 N N . GLY A 1 89 ? 14.045 -2.623 -9.280 1.00 90.19 89 GLY A N 1
ATOM 654 C CA . GLY A 1 89 ? 13.473 -3.722 -10.077 1.00 90.19 89 GLY A CA 1
ATOM 655 C C . GLY A 1 89 ? 12.799 -4.859 -9.295 1.00 90.19 89 GLY A C 1
ATOM 656 O O . GLY A 1 89 ? 12.446 -5.864 -9.896 1.00 90.19 89 GLY A O 1
ATOM 657 N N . THR A 1 90 ? 12.579 -4.718 -7.983 1.00 89.25 90 THR A N 1
ATOM 658 C CA . THR A 1 90 ? 11.995 -5.782 -7.133 1.00 89.25 90 THR A CA 1
ATOM 659 C C . THR A 1 90 ? 10.475 -5.687 -6.925 1.00 89.25 90 THR A C 1
ATOM 661 O O . THR A 1 90 ? 9.976 -6.176 -5.920 1.00 89.25 90 THR A O 1
ATOM 664 N N . GLY A 1 91 ? 9.734 -5.005 -7.805 1.00 87.94 91 GLY A N 1
ATOM 665 C CA . GLY A 1 91 ? 8.261 -4.967 -7.724 1.00 87.94 91 GLY A CA 1
ATOM 666 C C . GLY A 1 91 ? 7.670 -4.154 -6.560 1.00 87.94 91 GLY A C 1
ATOM 667 O O . GLY A 1 91 ? 6.617 -4.504 -6.046 1.00 87.94 91 GLY A O 1
ATOM 668 N N . LYS A 1 92 ? 8.339 -3.071 -6.133 1.00 92.31 92 LYS A N 1
ATOM 669 C CA . LYS A 1 92 ? 7.836 -2.141 -5.092 1.00 92.31 92 LYS A CA 1
ATOM 670 C C . LYS A 1 92 ? 6.788 -1.130 -5.592 1.00 92.31 92 LYS A C 1
ATOM 672 O O . LYS A 1 92 ? 6.325 -0.300 -4.814 1.00 92.31 92 LYS A O 1
ATOM 677 N N . THR A 1 93 ? 6.529 -1.090 -6.895 1.00 85.44 93 THR A N 1
ATOM 678 C CA . THR A 1 93 ? 5.624 -0.146 -7.573 1.00 85.44 93 THR A CA 1
ATOM 679 C C . THR A 1 93 ? 4.723 -0.948 -8.479 1.00 85.44 93 THR A C 1
ATOM 681 O O . THR A 1 93 ? 3.515 -0.646 -8.477 1.00 85.44 93 THR A O 1
#

Secondary structure (DSSP, 8-state):
-HHHHHHHHHHHH---TT---SHHHHHS--PPPPPTT-GGG---TTSS-S-HHHHHHHHHHHHHHHSHHHHHHTTPPPPS------STTSS--

Radius of gyration: 24.38 Å; chains: 1; bounding box: 32×72×41 Å